Protein AF-A0A957CMH6-F1 (afdb_monomer)

pLDDT: mean 87.4, std 12.25, range [45.12, 97.19]

Radius of gyration: 14.93 Å; Cα contacts (8 Å, |Δi|>4): 158; chains: 1; bounding box: 42×30×41 Å

Nearest PDB structures (foldseek):
  4kri-assembly1_A  TM=3.572E-01  e=1.613E+00  Haemonchus contortus
  5wp4-assembly1_A  TM=3.762E-01  e=3.409E+00  Arabidopsis thaliana
  3uj7-assembly1_A  TM=4.332E-01  e=3.906E+00  Plasmodium falciparum
  5gm2-assembly3_O  TM=2.366E-01  e=1.507E+00  Streptomyces blastmyceticus
  2p8e-assembly1_A  TM=1.408E-01  e=8.743E-01  Homo sapiens

Foldseek 3Di:
DKDKFKKKWFAFPDPPDDIDIDGDQPLQPPVCVCVVQVVQWDQPPDPQKRKTKGKDFLVRVVVSLVVSLVVCVPPPCNPDPVSVVVSVVVNVSSVRGGMMMMMMIIHDPPDD

Solvent-accessible surface area (backbone atoms only — not comparable to full-atom values): 6311 Å² total; per-residue (Å²): 113,69,48,75,51,52,35,30,39,34,31,42,69,50,90,89,50,77,65,44,79,44,69,56,56,86,53,50,56,65,69,59,50,54,64,73,46,51,93,43,61,39,79,66,75,48,94,84,36,56,37,40,35,34,73,36,51,39,69,56,49,52,54,50,50,51,56,26,51,66,58,31,65,80,39,85,63,52,78,39,64,67,53,50,52,49,51,52,55,47,52,59,50,52,74,51,24,49,38,35,38,39,38,41,40,37,41,75,76,76,82,133

Sequence (112 aa):
MPARTERIYLFPSNTNEPARMMRFPIWWDRREFFNKFRNREIDTGNPIYVDYAYLLTLGEALVWDKTCRERFTDDSRSQKRDFTVEMQQFELALRKSRWVIVESSEWESGLD

Secondary structure (DSSP, 8-state):
--EEEEEEEEEESSTTSPPEEEEPPTTS-HHHHHHHTGGGEEE---SSSEEEEEEEEHHHHHHHHHHHHHHHTTSGGGGSHHHHHHHHHHHHHHHHEEEEEEEEEEE-----

Mean predicted aligned error: 5.73 Å

Structure (mmCIF, N/CA/C/O backbone):
data_AF-A0A957CMH6-F1
#
_entry.id   AF-A0A957CMH6-F1
#
loop_
_atom_site.group_PDB
_atom_site.id
_atom_site.type_symbol
_atom_site.label_atom_id
_atom_site.label_alt_id
_atom_site.label_comp_id
_atom_site.label_asym_id
_atom_site.label_entity_id
_atom_site.label_seq_id
_atom_site.pdbx_PDB_ins_code
_atom_site.Cartn_x
_atom_site.Cartn_y
_atom_site.Cartn_z
_atom_site.occupancy
_atom_site.B_iso_or_equiv
_atom_site.auth_seq_id
_atom_site.auth_comp_id
_atom_site.auth_asym_id
_atom_site.auth_atom_id
_atom_site.pdbx_PDB_model_num
ATOM 1 N N . MET A 1 1 ? 25.789 -0.478 -8.369 1.00 52.19 1 MET A N 1
ATOM 2 C CA . MET A 1 1 ? 24.536 -1.235 -8.121 1.00 52.19 1 MET A CA 1
ATOM 3 C C . MET A 1 1 ? 23.393 -0.264 -8.358 1.00 52.19 1 MET A C 1
ATOM 5 O O . MET A 1 1 ? 23.525 0.846 -7.860 1.00 52.19 1 MET A O 1
ATOM 9 N N . PRO A 1 2 ? 22.330 -0.611 -9.104 1.00 60.38 2 PRO A N 1
ATOM 10 C CA . PRO A 1 2 ? 21.235 0.326 -9.346 1.00 60.38 2 PRO A CA 1
ATOM 11 C C . PRO A 1 2 ? 20.587 0.726 -8.017 1.00 60.38 2 PRO A C 1
ATOM 13 O O . PRO A 1 2 ? 20.321 -0.129 -7.166 1.00 60.38 2 PRO A O 1
ATOM 16 N N . ALA A 1 3 ? 20.377 2.025 -7.825 1.00 73.00 3 ALA A N 1
ATOM 17 C CA . 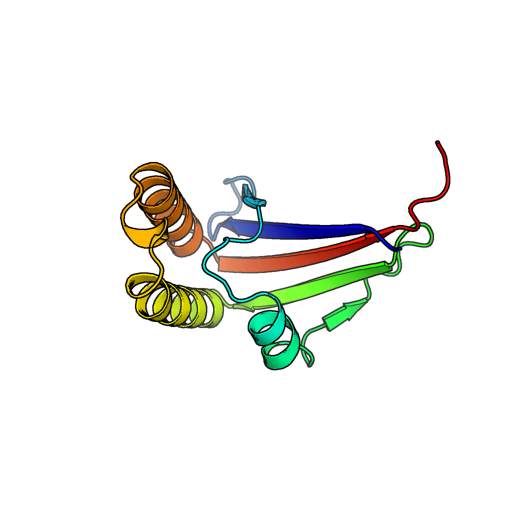ALA A 1 3 ? 19.649 2.535 -6.675 1.00 73.00 3 ALA A CA 1
ATOM 18 C C . ALA A 1 3 ? 18.150 2.492 -6.988 1.00 73.00 3 ALA A C 1
ATOM 20 O O . ALA A 1 3 ? 17.735 2.773 -8.113 1.00 73.00 3 ALA A O 1
ATOM 21 N N . ARG A 1 4 ? 17.349 2.101 -5.990 1.00 76.00 4 ARG A N 1
ATOM 22 C CA . ARG A 1 4 ? 15.895 1.974 -6.115 1.00 76.00 4 ARG A CA 1
ATOM 23 C C . ARG A 1 4 ? 15.190 2.895 -5.133 1.00 76.00 4 ARG A C 1
ATOM 25 O O . ARG A 1 4 ? 15.583 2.969 -3.967 1.00 76.00 4 ARG A O 1
ATOM 32 N N . THR A 1 5 ? 14.158 3.589 -5.593 1.00 87.44 5 THR A N 1
ATOM 33 C CA . THR A 1 5 ? 13.272 4.381 -4.736 1.00 87.44 5 THR A CA 1
ATOM 34 C C . THR A 1 5 ? 11.829 4.108 -5.090 1.00 87.44 5 THR A C 1
ATOM 36 O O . THR A 1 5 ? 11.459 4.096 -6.261 1.00 87.44 5 THR A O 1
ATOM 39 N N . GLU A 1 6 ? 11.012 3.950 -4.052 1.00 91.88 6 GLU A N 1
ATOM 40 C CA . GLU A 1 6 ? 9.589 3.700 -4.194 1.00 91.88 6 GLU A CA 1
ATOM 41 C C . GLU A 1 6 ? 8.768 4.817 -3.556 1.00 91.88 6 GLU A C 1
ATOM 43 O O . GLU A 1 6 ? 9.056 5.298 -2.449 1.00 91.88 6 GLU A O 1
ATOM 48 N N . ARG A 1 7 ? 7.710 5.215 -4.257 1.00 93.00 7 ARG A N 1
ATOM 49 C CA . ARG A 1 7 ? 6.779 6.261 -3.832 1.00 93.00 7 ARG A CA 1
ATOM 50 C C . ARG A 1 7 ? 5.352 5.776 -3.990 1.00 93.00 7 ARG A C 1
ATOM 52 O O . ARG A 1 7 ? 5.048 4.983 -4.875 1.00 93.00 7 ARG A O 1
ATOM 59 N N . ILE A 1 8 ? 4.474 6.277 -3.131 1.00 95.12 8 ILE A N 1
ATOM 60 C CA . ILE A 1 8 ? 3.036 6.045 -3.226 1.00 95.12 8 ILE A CA 1
ATOM 61 C C . ILE A 1 8 ? 2.344 7.363 -3.531 1.00 95.12 8 ILE A C 1
ATOM 63 O O . ILE A 1 8 ? 2.519 8.347 -2.811 1.00 95.12 8 ILE A O 1
ATOM 67 N N . TYR A 1 9 ? 1.521 7.355 -4.571 1.00 94.19 9 TYR A N 1
ATOM 68 C CA . TYR A 1 9 ? 0.614 8.433 -4.919 1.00 94.19 9 TYR A CA 1
ATOM 69 C C . TYR A 1 9 ? -0.814 8.035 -4.553 1.00 94.19 9 TYR A C 1
ATOM 71 O O . TYR A 1 9 ? -1.345 7.017 -5.000 1.00 94.19 9 TYR A O 1
ATOM 79 N N . LEU A 1 10 ? -1.429 8.864 -3.722 1.00 94.56 10 LEU A N 1
ATOM 80 C CA . LEU A 1 10 ? -2.766 8.706 -3.175 1.00 94.56 10 LEU A CA 1
ATOM 81 C C . LEU A 1 10 ? -3.680 9.732 -3.846 1.00 94.56 10 LEU A C 1
ATOM 83 O O . LEU A 1 10 ? -3.616 10.924 -3.536 1.00 94.56 10 LEU A O 1
ATOM 87 N N . PHE A 1 11 ? -4.491 9.281 -4.803 1.00 92.62 11 PHE A N 1
ATOM 88 C CA . PHE A 1 11 ? -5.385 10.152 -5.566 1.00 92.62 11 PHE A CA 1
ATOM 89 C C . PHE A 1 11 ? -6.748 10.221 -4.881 1.00 92.62 11 PHE A C 1
ATOM 91 O O . PHE A 1 11 ? -7.388 9.176 -4.743 1.00 92.62 11 PHE A O 1
ATOM 98 N N . PRO A 1 12 ? -7.217 11.405 -4.458 1.00 90.94 12 PRO A N 1
ATOM 99 C CA . PRO A 1 12 ? -8.472 11.543 -3.731 1.00 90.94 12 PRO A CA 1
ATOM 100 C C . PRO A 1 12 ? -9.690 11.223 -4.601 1.00 90.94 12 PRO A C 1
ATOM 102 O O . PRO A 1 12 ? -9.653 11.273 -5.829 1.00 90.94 12 PRO A O 1
ATOM 105 N N . SER A 1 13 ? -10.806 10.903 -3.944 1.00 83.88 13 SER A N 1
ATOM 106 C CA . SER A 1 13 ? -12.098 10.736 -4.631 1.00 83.88 13 SER A CA 1
ATOM 107 C C . SER A 1 13 ? -12.701 12.064 -5.102 1.00 83.88 13 SER A C 1
ATOM 109 O O . SER A 1 13 ? -13.496 12.075 -6.040 1.00 83.88 13 SER A O 1
ATOM 111 N N . ASN A 1 14 ? -12.335 13.166 -4.445 1.00 83.69 14 ASN A N 1
ATOM 112 C CA . ASN A 1 14 ? -12.767 14.518 -4.767 1.00 83.69 14 ASN A CA 1
ATOM 113 C C . ASN A 1 14 ? -11.774 15.162 -5.745 1.00 83.69 14 ASN A C 1
ATOM 115 O O . ASN A 1 14 ? -10.597 15.300 -5.424 1.00 83.69 14 ASN A O 1
ATOM 119 N N . THR A 1 15 ? -12.245 15.586 -6.919 1.00 75.69 15 THR A N 1
ATOM 120 C CA . THR A 1 15 ? -11.402 16.151 -7.990 1.00 75.69 15 THR A CA 1
ATOM 121 C C . THR A 1 15 ? -10.764 17.494 -7.638 1.00 75.69 15 THR A C 1
ATOM 123 O O . THR A 1 15 ? -9.839 17.917 -8.321 1.00 75.69 15 THR A O 1
ATOM 126 N N . ASN A 1 16 ? -11.244 18.163 -6.585 1.00 83.44 16 ASN A N 1
ATOM 127 C CA . ASN A 1 16 ? -10.696 19.438 -6.118 1.00 83.44 16 ASN A CA 1
ATOM 128 C C . ASN A 1 16 ? -9.593 19.271 -5.062 1.00 83.44 16 ASN A C 1
ATOM 130 O O . ASN A 1 16 ? -9.014 20.263 -4.621 1.00 83.44 16 ASN A O 1
ATOM 134 N N . GLU A 1 17 ? -9.309 18.039 -4.632 1.00 85.50 17 GLU A N 1
ATOM 135 C CA . GLU A 1 17 ? -8.217 17.750 -3.707 1.00 85.50 17 GLU A CA 1
ATOM 136 C C . GLU A 1 17 ? -6.969 17.305 -4.486 1.00 85.50 17 GLU A C 1
ATOM 138 O O . GLU A 1 17 ? -7.073 16.509 -5.424 1.00 85.50 17 GLU A O 1
ATOM 143 N N . PRO A 1 18 ? -5.771 17.797 -4.126 1.00 88.19 18 PRO A N 1
ATOM 144 C CA . PRO A 1 18 ? -4.544 17.357 -4.770 1.00 88.19 18 PRO A CA 1
ATOM 145 C C . PRO A 1 18 ? -4.221 15.905 -4.398 1.00 88.19 18 PRO A C 1
ATOM 147 O O . PRO A 1 18 ? -4.475 15.457 -3.277 1.00 88.19 18 PRO A O 1
ATOM 150 N N . ALA A 1 19 ? -3.591 15.183 -5.326 1.00 90.06 19 ALA A N 1
ATOM 151 C CA . ALA A 1 19 ? -2.979 13.897 -5.016 1.00 90.06 19 ALA A CA 1
ATOM 152 C C . ALA A 1 19 ? -1.868 14.076 -3.973 1.00 90.06 19 ALA A C 1
ATOM 154 O O . ALA A 1 19 ? -1.130 15.065 -3.985 1.00 90.06 19 ALA A O 1
ATOM 155 N N . ARG A 1 20 ? -1.731 13.102 -3.073 1.00 92.94 20 ARG A N 1
ATOM 156 C CA . ARG A 1 20 ? -0.692 13.114 -2.042 1.00 92.94 20 ARG A CA 1
ATOM 157 C C . ARG A 1 20 ? 0.407 12.126 -2.396 1.00 92.94 20 ARG A C 1
ATOM 159 O O . ARG A 1 20 ? 0.127 10.955 -2.621 1.00 92.94 20 ARG A O 1
ATOM 166 N N . MET A 1 21 ? 1.650 12.595 -2.394 1.00 93.38 21 MET A N 1
ATOM 167 C CA . MET A 1 21 ? 2.831 11.744 -2.514 1.00 93.38 21 MET A CA 1
ATOM 168 C C . MET A 1 21 ? 3.363 11.400 -1.120 1.00 93.38 21 MET A C 1
ATOM 170 O O . MET A 1 21 ? 3.473 12.267 -0.249 1.00 93.38 21 MET A O 1
ATOM 174 N N . MET A 1 22 ? 3.650 10.121 -0.901 1.00 94.56 22 MET A N 1
ATOM 175 C CA . MET A 1 22 ? 4.228 9.578 0.325 1.00 94.56 22 MET A CA 1
ATOM 176 C C . MET A 1 22 ? 5.355 8.605 -0.028 1.00 94.56 22 MET A C 1
ATOM 178 O O . MET A 1 22 ? 5.429 8.086 -1.143 1.00 94.56 22 MET A O 1
ATOM 182 N N . ARG A 1 23 ? 6.249 8.350 0.930 1.00 94.00 23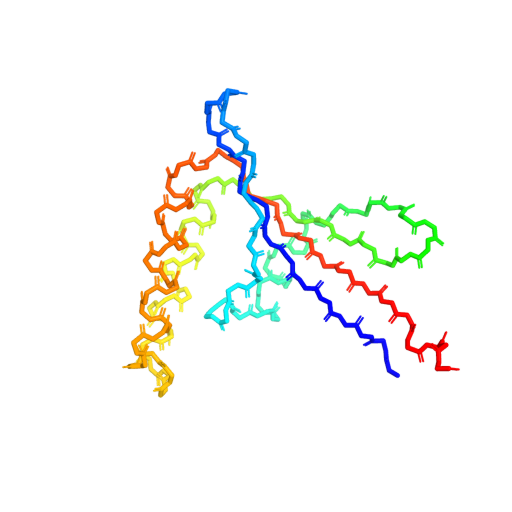 ARG A N 1
ATOM 183 C CA . ARG A 1 23 ? 7.247 7.282 0.792 1.00 94.00 23 ARG A CA 1
ATOM 184 C C . ARG A 1 23 ? 6.554 5.922 0.816 1.00 94.00 23 ARG A C 1
ATOM 186 O O . ARG A 1 23 ? 5.481 5.789 1.403 1.00 94.00 23 ARG A O 1
ATOM 193 N N . PHE A 1 24 ? 7.182 4.922 0.203 1.00 94.88 24 PHE A N 1
ATOM 194 C CA . PHE A 1 24 ? 6.734 3.544 0.356 1.00 94.88 24 PHE A CA 1
ATOM 195 C C . PHE A 1 24 ? 6.777 3.132 1.841 1.00 94.88 24 PHE A C 1
ATOM 197 O O . PHE A 1 24 ? 7.831 3.281 2.469 1.00 94.88 24 PHE A O 1
ATOM 204 N N . PRO A 1 25 ? 5.656 2.669 2.425 1.00 95.06 25 PRO A N 1
ATOM 205 C CA . PRO A 1 25 ? 5.580 2.378 3.844 1.00 95.06 25 PRO A CA 1
ATOM 206 C C . PRO A 1 25 ? 6.547 1.277 4.246 1.00 95.06 25 PRO A C 1
ATOM 208 O O . PRO A 1 25 ? 6.582 0.214 3.635 1.00 95.06 25 PRO A O 1
ATOM 211 N N . ILE A 1 26 ? 7.288 1.490 5.329 1.00 93.56 26 ILE A N 1
ATOM 212 C CA . ILE A 1 26 ? 8.283 0.512 5.786 1.00 93.56 26 ILE A CA 1
ATOM 213 C C . ILE A 1 26 ? 7.662 -0.814 6.251 1.00 93.56 26 ILE A C 1
ATOM 215 O O . ILE A 1 26 ? 8.341 -1.838 6.272 1.00 93.56 26 ILE A O 1
ATOM 219 N N . TRP A 1 27 ? 6.385 -0.794 6.646 1.00 95.25 27 TRP A N 1
ATOM 220 C CA . TRP A 1 27 ? 5.640 -1.994 7.030 1.00 95.25 27 TRP A CA 1
ATOM 221 C C . TRP A 1 27 ? 5.089 -2.759 5.827 1.00 95.25 27 TRP A C 1
ATOM 223 O O . TRP A 1 27 ? 4.660 -3.899 5.984 1.00 95.25 27 TRP A O 1
ATOM 233 N N . TRP A 1 28 ? 5.091 -2.165 4.630 1.00 96.25 28 TRP A N 1
ATOM 234 C CA . TRP A 1 28 ? 4.796 -2.902 3.410 1.00 96.25 28 TRP A CA 1
ATOM 235 C C . TRP A 1 28 ? 6.048 -3.682 3.024 1.00 96.25 28 TRP A C 1
ATOM 237 O O . TRP A 1 28 ? 7.083 -3.096 2.707 1.00 96.25 28 TRP A O 1
ATOM 247 N N . ASP A 1 29 ? 5.974 -5.014 3.050 1.00 92.94 29 ASP A N 1
ATOM 248 C CA . ASP A 1 29 ? 7.078 -5.826 2.548 1.00 92.94 29 ASP A CA 1
ATOM 249 C C . ASP A 1 29 ? 7.229 -5.567 1.048 1.00 92.94 29 ASP A C 1
ATOM 251 O O . ASP A 1 29 ? 6.360 -5.895 0.235 1.00 92.94 29 ASP A O 1
ATOM 255 N N . ARG A 1 30 ? 8.351 -4.945 0.692 1.00 92.12 30 ARG A N 1
ATOM 256 C CA . ARG A 1 30 ? 8.657 -4.533 -0.672 1.00 92.12 30 ARG A CA 1
ATOM 257 C C . ARG A 1 30 ? 8.639 -5.717 -1.641 1.00 92.12 30 ARG A C 1
ATOM 259 O O . ARG A 1 30 ? 8.069 -5.625 -2.726 1.00 92.12 30 ARG A O 1
ATOM 266 N N . ARG A 1 31 ? 9.289 -6.825 -1.276 1.00 91.56 31 ARG A N 1
ATOM 267 C CA . ARG A 1 31 ? 9.429 -7.992 -2.154 1.00 91.56 31 ARG A CA 1
ATOM 268 C C . ARG A 1 31 ? 8.076 -8.660 -2.355 1.00 91.56 31 ARG A C 1
ATOM 270 O O . ARG A 1 31 ? 7.736 -9.029 -3.478 1.00 91.56 31 ARG A O 1
ATOM 277 N N . GLU A 1 32 ? 7.317 -8.812 -1.280 1.00 95.50 32 GLU A N 1
ATOM 278 C CA . GLU A 1 32 ? 5.994 -9.417 -1.316 1.00 95.50 32 GLU A CA 1
ATOM 279 C C . GLU A 1 32 ? 5.008 -8.556 -2.110 1.00 95.50 32 GLU A C 1
ATOM 281 O O . GLU A 1 32 ? 4.267 -9.099 -2.927 1.00 95.50 32 GLU A O 1
ATOM 286 N N . PHE A 1 33 ? 5.049 -7.228 -1.942 1.00 95.75 33 PHE A N 1
ATOM 287 C CA . PHE A 1 33 ? 4.210 -6.289 -2.685 1.00 95.75 33 PHE A CA 1
ATOM 288 C C . PHE A 1 33 ? 4.406 -6.439 -4.196 1.00 95.75 33 PHE A C 1
ATOM 290 O O . PHE A 1 33 ? 3.455 -6.747 -4.919 1.00 95.75 33 PHE A O 1
ATOM 297 N N . PHE A 1 34 ? 5.644 -6.286 -4.675 1.00 92.75 34 PHE A N 1
ATOM 298 C CA . PHE A 1 34 ? 5.925 -6.341 -6.110 1.00 92.75 34 PHE A CA 1
ATOM 299 C C . PHE A 1 34 ? 5.692 -7.731 -6.696 1.00 92.75 34 PHE A C 1
ATOM 301 O O . PHE A 1 34 ? 5.246 -7.847 -7.832 1.00 92.75 34 PHE A O 1
ATOM 308 N N . ASN A 1 35 ? 5.905 -8.797 -5.922 1.00 94.50 35 ASN A N 1
ATOM 309 C CA . ASN A 1 35 ? 5.558 -10.141 -6.372 1.00 94.50 35 ASN A CA 1
ATOM 310 C C . ASN A 1 35 ? 4.036 -10.335 -6.485 1.00 94.50 35 ASN A C 1
ATOM 312 O O . ASN A 1 35 ? 3.559 -10.905 -7.465 1.00 94.50 35 ASN A O 1
ATOM 316 N N . LYS A 1 36 ? 3.263 -9.844 -5.508 1.00 95.50 36 LYS A N 1
ATOM 317 C CA . LYS A 1 36 ? 1.800 -9.976 -5.481 1.00 95.50 36 LYS A CA 1
ATOM 318 C C . LYS A 1 36 ? 1.117 -9.196 -6.602 1.00 95.50 36 LYS A C 1
ATOM 320 O O . LYS A 1 36 ? 0.160 -9.698 -7.184 1.00 95.50 36 LYS A O 1
ATOM 325 N N . PHE A 1 37 ? 1.591 -7.985 -6.889 1.00 94.38 37 PHE A N 1
ATOM 326 C CA . PHE A 1 37 ? 0.984 -7.085 -7.874 1.00 94.38 37 PHE A CA 1
ATOM 327 C C . PHE A 1 37 ? 1.718 -7.059 -9.219 1.00 94.38 37 PHE A C 1
ATOM 329 O O . PHE A 1 37 ? 1.407 -6.223 -10.062 1.00 94.38 37 PHE A O 1
ATOM 336 N N . ARG A 1 38 ? 2.647 -7.994 -9.459 1.00 91.62 38 ARG A N 1
ATOM 337 C CA . ARG A 1 38 ? 3.459 -8.067 -10.685 1.00 91.62 38 ARG A CA 1
ATOM 338 C C . ARG A 1 38 ? 2.644 -8.018 -11.977 1.00 91.62 38 ARG A C 1
ATOM 340 O O . ARG A 1 38 ? 3.064 -7.427 -12.958 1.00 91.62 38 ARG A O 1
ATOM 347 N N . ASN A 1 39 ? 1.460 -8.622 -11.986 1.00 91.69 39 ASN A N 1
ATOM 348 C CA . ASN A 1 39 ? 0.569 -8.635 -13.150 1.00 91.69 39 ASN A CA 1
ATOM 349 C C . ASN A 1 39 ? -0.130 -7.289 -13.431 1.00 91.69 39 ASN A C 1
ATOM 351 O O . ASN A 1 39 ? -0.930 -7.212 -14.359 1.00 91.69 39 ASN A O 1
ATOM 355 N N . ARG A 1 40 ? 0.126 -6.260 -12.619 1.00 87.88 40 ARG A N 1
ATOM 356 C CA . ARG A 1 40 ? -0.408 -4.893 -12.753 1.00 87.88 40 ARG A CA 1
ATOM 357 C C . ARG A 1 40 ? 0.673 -3.860 -13.016 1.00 87.88 40 ARG A C 1
ATOM 359 O O . ARG A 1 40 ? 0.419 -2.666 -12.878 1.00 87.88 40 ARG A O 1
ATOM 366 N N . GLU A 1 41 ? 1.869 -4.338 -13.310 1.00 90.44 41 GLU A N 1
ATOM 367 C CA . GLU A 1 41 ? 2.991 -3.511 -13.697 1.00 90.44 41 GLU A CA 1
ATOM 368 C C . GLU A 1 41 ? 2.659 -2.776 -14.996 1.00 90.44 41 GLU A C 1
ATOM 370 O O . GLU A 1 41 ? 2.244 -3.378 -15.989 1.00 90.44 41 GLU A O 1
ATOM 375 N N . ILE A 1 42 ? 2.810 -1.459 -14.956 1.00 88.25 42 ILE A N 1
ATOM 376 C CA . ILE A 1 42 ? 2.712 -0.566 -16.099 1.00 88.25 42 ILE A CA 1
ATOM 377 C C . ILE A 1 42 ? 4.110 0.001 -16.305 1.00 88.25 42 ILE A C 1
ATOM 379 O O . ILE A 1 42 ? 4.627 0.711 -15.440 1.00 88.25 42 ILE A O 1
ATOM 383 N N . ASP A 1 43 ? 4.709 -0.329 -17.443 1.00 84.88 43 ASP A N 1
ATOM 384 C CA . ASP A 1 43 ? 5.931 0.313 -17.913 1.00 84.88 43 ASP A CA 1
ATOM 385 C C . ASP A 1 43 ? 5.600 1.763 -18.286 1.00 84.88 43 ASP A C 1
ATOM 387 O O . ASP A 1 43 ? 4.750 2.014 -19.147 1.00 84.88 43 ASP A O 1
ATOM 391 N N . THR A 1 44 ? 6.213 2.724 -17.592 1.00 79.12 44 THR A N 1
ATOM 392 C CA . THR A 1 44 ? 5.985 4.149 -17.863 1.00 79.12 44 THR A CA 1
ATOM 393 C C . THR A 1 44 ? 6.933 4.700 -18.931 1.00 79.12 44 THR A C 1
ATOM 395 O O . THR A 1 44 ? 6.810 5.866 -19.309 1.00 79.12 44 THR A O 1
ATOM 398 N N . GLY A 1 45 ? 7.818 3.860 -19.485 1.00 65.38 45 GLY A N 1
ATOM 399 C CA . GLY A 1 45 ? 8.566 4.128 -20.710 1.00 65.38 45 GLY A CA 1
ATOM 400 C C . GLY A 1 45 ? 9.515 5.321 -20.628 1.00 65.38 45 GLY A C 1
ATOM 401 O O . GLY A 1 45 ? 9.816 5.925 -21.659 1.00 65.38 45 GLY A O 1
ATOM 402 N N . ASN A 1 46 ? 9.963 5.702 -19.428 1.00 63.34 46 ASN A N 1
ATOM 403 C CA . ASN A 1 46 ? 10.891 6.811 -19.266 1.00 63.34 46 ASN A CA 1
ATOM 404 C C . ASN A 1 46 ? 12.254 6.438 -19.887 1.00 63.34 46 ASN A C 1
ATOM 406 O O . ASN A 1 46 ? 12.902 5.501 -19.428 1.00 63.34 46 ASN A O 1
ATOM 410 N N . PRO A 1 47 ? 12.740 7.151 -20.920 1.00 57.62 47 PRO A N 1
ATOM 411 C CA . PRO A 1 47 ? 13.987 6.795 -21.600 1.00 57.62 47 PRO A CA 1
ATOM 412 C C . PRO A 1 47 ? 15.244 6.992 -20.735 1.00 57.62 47 PRO A C 1
ATOM 414 O O . PRO A 1 47 ? 16.335 6.633 -21.169 1.00 57.62 47 PRO A O 1
ATOM 417 N N . ILE A 1 48 ? 15.110 7.585 -19.544 1.00 56.03 48 ILE A N 1
ATOM 418 C CA . ILE A 1 48 ? 16.221 7.894 -18.636 1.00 56.03 48 ILE A CA 1
ATOM 419 C C . ILE A 1 48 ? 16.260 6.929 -17.434 1.00 56.03 48 ILE A C 1
ATOM 421 O O . ILE A 1 48 ? 17.336 6.686 -16.889 1.00 56.03 48 ILE A O 1
ATOM 425 N N . TYR A 1 49 ? 15.12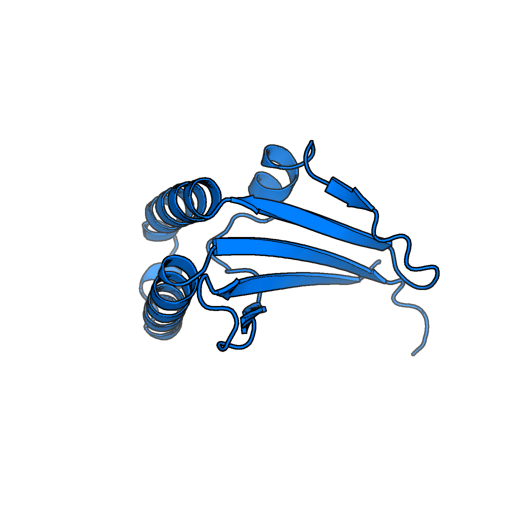4 6.343 -17.037 1.00 60.38 49 TYR A N 1
ATOM 426 C CA . TYR A 1 49 ? 14.999 5.517 -15.830 1.00 60.38 49 TYR A CA 1
ATOM 427 C C . TYR A 1 49 ? 14.064 4.335 -16.063 1.00 60.38 49 TYR A C 1
ATOM 429 O O . TYR A 1 49 ? 13.069 4.453 -16.773 1.00 60.38 49 TYR A O 1
ATOM 437 N N . VAL A 1 50 ? 14.353 3.197 -15.430 1.00 60.88 50 VAL A N 1
ATOM 438 C CA . VAL A 1 50 ? 13.387 2.097 -15.396 1.00 60.88 50 VAL A CA 1
ATOM 439 C C . VAL A 1 50 ? 12.346 2.447 -14.337 1.00 60.88 50 VAL A C 1
ATOM 441 O O . VAL A 1 50 ? 12.586 2.295 -13.140 1.00 60.88 50 VAL A O 1
ATOM 444 N N . ASP A 1 51 ? 11.215 2.968 -14.800 1.00 74.69 51 ASP A N 1
ATOM 445 C CA . ASP A 1 51 ? 10.102 3.410 -13.970 1.00 74.69 51 ASP A CA 1
ATOM 446 C C . ASP A 1 51 ? 8.907 2.467 -14.183 1.00 74.69 51 ASP A C 1
ATOM 448 O O . ASP A 1 51 ? 8.277 2.441 -15.242 1.00 74.69 51 ASP A O 1
ATOM 452 N N . TYR A 1 52 ? 8.572 1.689 -13.154 1.00 86.38 52 TYR A N 1
ATOM 453 C CA . TYR A 1 52 ? 7.358 0.873 -13.139 1.00 86.38 52 TYR A CA 1
ATOM 454 C C . TYR A 1 52 ? 6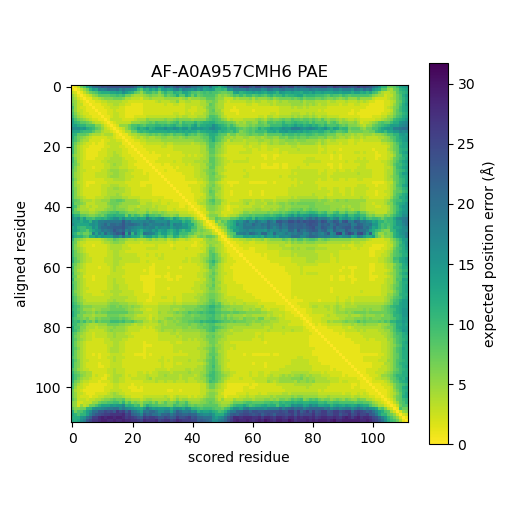.315 1.497 -12.223 1.00 86.38 52 TYR A C 1
ATOM 456 O O . TYR A 1 52 ? 6.620 1.907 -11.100 1.00 86.38 52 TYR A O 1
ATOM 464 N N . ALA A 1 53 ? 5.063 1.504 -12.672 1.00 90.06 53 ALA A N 1
ATOM 465 C CA . ALA A 1 53 ? 3.920 1.886 -11.859 1.00 90.06 53 ALA A CA 1
ATOM 466 C C . ALA A 1 53 ? 2.998 0.688 -11.612 1.00 90.06 53 ALA A C 1
ATOM 468 O O . ALA A 1 53 ? 2.715 -0.100 -12.509 1.00 90.06 53 ALA A O 1
ATOM 469 N N . TYR A 1 54 ? 2.481 0.580 -10.393 1.00 93.81 54 TYR A N 1
ATOM 470 C CA . TYR A 1 54 ? 1.515 -0.436 -9.990 1.00 93.81 54 TYR A CA 1
ATOM 471 C C . TYR A 1 54 ? 0.230 0.255 -9.558 1.00 93.81 54 TYR A C 1
ATOM 473 O O . TYR A 1 54 ? 0.229 1.041 -8.606 1.00 93.81 54 TYR A O 1
ATOM 481 N N . LEU A 1 55 ? -0.869 -0.045 -10.249 1.00 92.81 55 LEU A N 1
ATOM 482 C CA . LEU A 1 55 ? -2.181 0.515 -9.941 1.00 92.81 55 LEU A CA 1
ATOM 483 C C . LEU A 1 55 ? -2.969 -0.413 -9.012 1.00 92.81 55 LEU A C 1
ATOM 485 O O . LEU A 1 55 ? -3.281 -1.561 -9.347 1.00 92.81 55 LEU A O 1
ATOM 489 N N . LEU A 1 56 ? -3.335 0.116 -7.849 1.00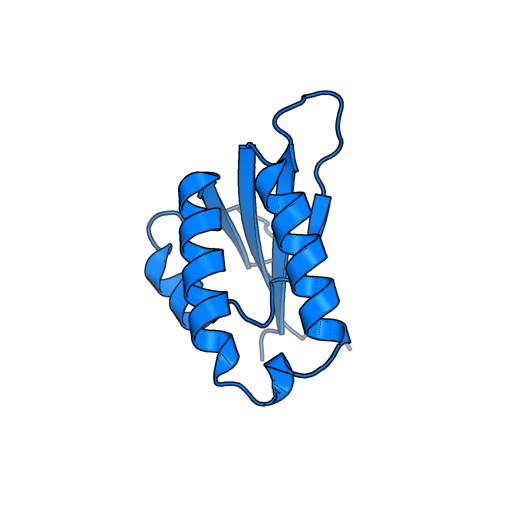 94.25 56 LEU A N 1
ATOM 490 C CA . LEU A 1 56 ? -4.192 -0.541 -6.875 1.00 94.25 56 LEU A CA 1
ATOM 491 C C . LEU A 1 56 ? -5.521 0.207 -6.768 1.00 94.25 56 LEU A C 1
ATOM 493 O O . LEU A 1 56 ? -5.582 1.442 -6.727 1.00 94.25 56 LEU A O 1
ATOM 497 N N . THR A 1 57 ? -6.604 -0.559 -6.662 1.00 92.06 57 THR A N 1
ATOM 498 C CA . THR A 1 57 ? -7.873 -0.017 -6.174 1.00 92.06 57 THR A CA 1
ATOM 499 C C . THR A 1 57 ? -7.746 0.332 -4.690 1.00 92.06 57 THR A C 1
ATOM 501 O O . THR A 1 57 ? -6.930 -0.249 -3.968 1.00 92.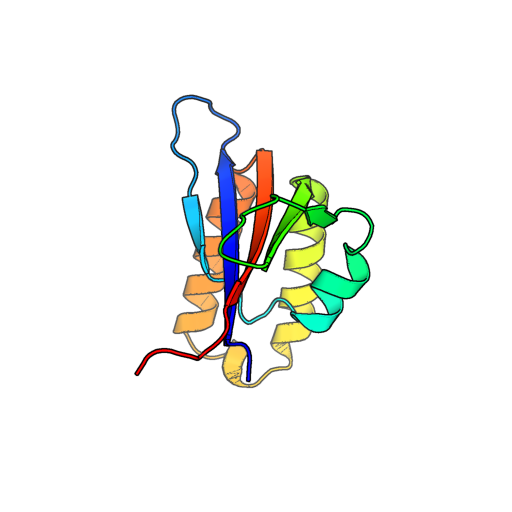06 57 THR A O 1
ATOM 504 N N . LEU A 1 58 ? -8.601 1.235 -4.199 1.00 92.19 58 LEU A N 1
ATOM 505 C CA . LEU A 1 58 ? -8.677 1.535 -2.766 1.00 92.19 58 LEU A CA 1
ATOM 506 C C . LEU A 1 58 ? -8.841 0.265 -1.912 1.00 92.19 58 LEU A C 1
ATOM 508 O O . LEU A 1 58 ? -8.151 0.105 -0.909 1.00 92.19 58 LEU A O 1
ATOM 512 N N . GLY A 1 59 ? -9.741 -0.642 -2.306 1.00 94.00 59 GLY A N 1
ATOM 513 C CA . GLY A 1 59 ? -10.016 -1.861 -1.542 1.00 94.00 59 GLY A CA 1
ATOM 514 C C . GLY A 1 59 ? -8.785 -2.754 -1.403 1.00 94.00 59 GLY A C 1
ATOM 515 O O . GLY A 1 59 ? -8.499 -3.254 -0.318 1.00 94.00 59 GLY A O 1
ATOM 516 N N . GLU A 1 60 ? -8.010 -2.900 -2.474 1.00 95.19 60 GLU A N 1
ATOM 517 C CA . GLU A 1 60 ? -6.781 -3.697 -2.456 1.00 95.19 60 GLU A CA 1
ATOM 518 C C . GLU A 1 60 ? -5.705 -3.071 -1.588 1.00 95.19 60 GLU A C 1
ATOM 520 O O . GLU A 1 60 ? -5.082 -3.775 -0.796 1.00 95.19 60 GLU A O 1
ATOM 525 N N . ALA A 1 61 ? -5.514 -1.757 -1.704 1.00 96.00 61 ALA A N 1
ATOM 526 C CA . ALA A 1 61 ? -4.543 -1.043 -0.896 1.00 96.00 61 ALA A CA 1
ATOM 527 C C . ALA A 1 61 ? -4.912 -1.079 0.598 1.00 96.00 61 ALA A C 1
ATOM 529 O O . ALA A 1 61 ? -4.028 -1.267 1.426 1.00 96.00 61 ALA A O 1
ATOM 530 N N . LEU A 1 62 ? -6.201 -0.985 0.954 1.00 96.25 62 LEU A N 1
ATOM 531 C CA . LEU A 1 62 ? -6.670 -1.116 2.341 1.00 96.25 62 LEU A CA 1
ATOM 532 C C . LEU A 1 62 ? -6.452 -2.524 2.904 1.00 96.25 62 LEU A C 1
ATOM 534 O O . LEU A 1 62 ? -5.986 -2.669 4.033 1.00 96.25 62 LEU A O 1
ATOM 538 N N . VAL A 1 63 ? -6.792 -3.565 2.136 1.00 96.62 63 VAL A N 1
ATOM 539 C CA . VAL A 1 63 ? -6.578 -4.958 2.561 1.00 96.62 63 VAL A CA 1
ATOM 540 C C . VAL A 1 63 ? -5.087 -5.241 2.715 1.00 96.62 63 VAL A C 1
ATOM 542 O O . VAL A 1 63 ? -4.679 -5.831 3.713 1.00 96.62 63 VAL A O 1
ATOM 545 N N . TRP A 1 64 ? -4.276 -4.791 1.755 1.00 97.19 64 TRP A N 1
ATOM 546 C CA . TRP A 1 64 ? -2.826 -4.931 1.807 1.00 97.19 64 TRP A CA 1
ATOM 547 C C . TRP A 1 64 ? -2.228 -4.213 3.019 1.00 97.19 64 TRP A C 1
ATOM 549 O O . TRP A 1 64 ? -1.514 -4.841 3.797 1.00 97.19 64 TRP A O 1
ATOM 559 N N . ASP A 1 65 ? -2.588 -2.943 3.233 1.00 97.19 65 ASP A N 1
ATOM 560 C CA . ASP A 1 65 ? -2.115 -2.159 4.374 1.00 97.19 65 ASP A CA 1
ATOM 561 C C . ASP A 1 65 ? -2.455 -2.829 5.705 1.00 97.19 65 ASP A C 1
ATOM 563 O O . ASP A 1 65 ? -1.580 -2.995 6.554 1.00 97.19 65 ASP A O 1
ATOM 567 N N . LYS A 1 66 ? -3.700 -3.293 5.862 1.00 96.44 66 LYS A N 1
ATOM 568 C CA . LYS A 1 66 ? -4.138 -4.001 7.066 1.00 96.44 66 LYS A CA 1
ATOM 569 C C . LYS A 1 66 ? -3.281 -5.241 7.335 1.00 96.44 66 LYS A C 1
ATOM 571 O O . LYS A 1 66 ? -2.746 -5.372 8.432 1.00 96.44 66 LYS A O 1
ATOM 576 N N . THR A 1 67 ? -3.111 -6.117 6.341 1.00 96.31 67 THR A N 1
ATOM 577 C CA . THR A 1 67 ? -2.297 -7.337 6.486 1.00 96.31 67 THR A CA 1
ATOM 578 C C . THR A 1 67 ? -0.842 -7.013 6.823 1.00 96.31 67 THR A C 1
ATOM 580 O O . THR A 1 67 ? -0.242 -7.661 7.679 1.00 96.31 67 THR A O 1
ATOM 583 N N . CYS A 1 68 ? -0.267 -5.998 6.180 1.00 96.31 68 CYS A N 1
ATOM 584 C CA . CYS A 1 68 ? 1.097 -5.559 6.450 1.00 96.31 68 CYS A CA 1
ATOM 585 C C . CYS A 1 68 ? 1.259 -5.010 7.872 1.00 96.31 68 CYS A C 1
ATOM 587 O O . CYS A 1 68 ? 2.227 -5.347 8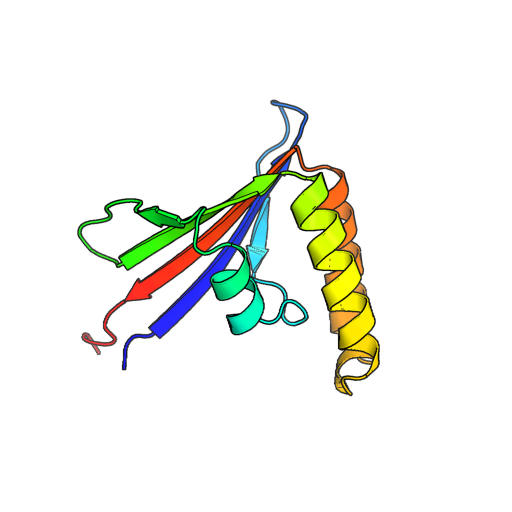.548 1.00 96.31 68 CYS A O 1
ATOM 589 N N . ARG A 1 69 ? 0.300 -4.217 8.365 1.00 94.56 69 ARG A N 1
ATOM 590 C CA . ARG A 1 69 ? 0.331 -3.680 9.734 1.00 94.56 69 ARG A CA 1
ATOM 591 C C . ARG A 1 69 ? 0.178 -4.768 10.789 1.00 94.56 69 ARG A C 1
ATOM 593 O O . ARG A 1 69 ? 0.904 -4.728 11.775 1.00 94.56 69 ARG A O 1
ATOM 600 N N . GLU A 1 70 ? -0.709 -5.737 10.565 1.00 95.00 70 GLU A N 1
ATOM 601 C CA . GLU A 1 70 ? -0.872 -6.906 11.442 1.00 95.00 70 GLU A CA 1
ATOM 602 C C . GLU A 1 70 ? 0.422 -7.719 11.547 1.00 95.00 70 GLU A C 1
ATOM 604 O O . GLU A 1 70 ? 0.779 -8.145 12.632 1.00 95.00 70 GLU A O 1
ATOM 609 N N . ARG A 1 71 ? 1.173 -7.888 10.454 1.00 94.62 71 ARG A N 1
ATOM 610 C CA . ARG A 1 71 ? 2.488 -8.554 10.506 1.00 94.62 71 ARG A CA 1
ATOM 611 C C . ARG A 1 71 ? 3.564 -7.684 11.142 1.00 94.62 71 ARG A C 1
ATOM 613 O O . ARG A 1 71 ? 4.465 -8.188 11.803 1.00 94.62 71 ARG A O 1
ATOM 620 N N . PHE A 1 72 ? 3.485 -6.372 10.941 1.00 94.81 72 PHE A N 1
ATOM 621 C CA . PHE A 1 72 ? 4.469 -5.450 11.487 1.00 94.81 72 PHE A CA 1
ATOM 622 C C . PHE A 1 72 ? 4.412 -5.368 13.012 1.00 94.81 72 PHE A C 1
ATOM 624 O O . PHE A 1 72 ? 5.412 -4.976 13.596 1.00 94.81 72 PHE A O 1
ATOM 631 N N . THR A 1 73 ? 3.317 -5.761 13.679 1.00 93.12 73 THR A N 1
ATOM 632 C CA . THR A 1 73 ? 3.255 -5.755 15.155 1.00 93.12 73 THR A CA 1
ATOM 633 C C . THR A 1 73 ? 4.327 -6.622 15.809 1.00 93.12 73 THR A C 1
ATOM 635 O O . THR A 1 73 ? 4.740 -6.319 16.926 1.00 93.12 73 THR A O 1
ATOM 638 N N . ASP A 1 74 ? 4.814 -7.647 15.105 1.00 92.12 74 ASP A N 1
ATOM 639 C CA . ASP A 1 74 ? 5.887 -8.525 15.580 1.00 92.12 74 ASP A CA 1
ATOM 640 C C . ASP A 1 74 ? 7.290 -7.913 15.381 1.00 92.12 74 ASP A C 1
ATOM 642 O O . ASP A 1 74 ? 8.279 -8.391 15.941 1.00 92.12 74 ASP A O 1
ATOM 646 N N . ASP A 1 75 ? 7.407 -6.828 14.608 1.00 92.44 75 ASP A N 1
ATOM 647 C CA . ASP A 1 75 ? 8.657 -6.098 14.411 1.00 92.44 75 ASP A CA 1
ATOM 648 C C . ASP A 1 75 ? 8.930 -5.167 15.601 1.00 92.44 75 ASP A C 1
ATOM 650 O O . ASP A 1 75 ? 8.082 -4.367 15.999 1.00 92.44 75 ASP A O 1
ATOM 654 N N . SER A 1 76 ? 10.156 -5.192 16.131 1.00 89.75 76 SER A N 1
ATOM 655 C CA . SER A 1 76 ? 10.618 -4.289 17.201 1.00 89.75 76 SER A CA 1
ATOM 656 C C . SER A 1 76 ? 10.382 -2.794 16.916 1.00 89.75 76 SER A C 1
ATOM 658 O O . SER A 1 76 ? 10.234 -1.985 17.835 1.00 89.75 76 SER A O 1
ATOM 660 N N . ARG A 1 77 ? 10.341 -2.406 15.636 1.00 90.25 77 ARG A N 1
ATOM 661 C CA . ARG A 1 77 ? 10.084 -1.039 15.181 1.00 90.25 77 ARG A CA 1
ATOM 662 C C . ARG A 1 77 ? 8.630 -0.625 15.392 1.00 90.25 77 ARG A C 1
ATOM 664 O O . ARG A 1 77 ? 8.397 0.562 15.577 1.00 90.25 77 ARG A O 1
ATOM 671 N N . SER A 1 78 ? 7.676 -1.553 15.446 1.00 88.25 78 SER A N 1
ATOM 672 C CA . SER A 1 78 ? 6.244 -1.251 15.622 1.00 88.25 78 SER A CA 1
ATOM 673 C C . SER A 1 78 ? 5.907 -0.451 16.873 1.00 88.25 78 SER A C 1
ATOM 675 O O . SER A 1 78 ? 4.928 0.288 16.883 1.00 88.25 78 SER A O 1
ATOM 677 N N . GLN A 1 79 ? 6.739 -0.557 17.908 1.00 88.25 79 GLN A N 1
ATOM 678 C CA . GLN A 1 79 ? 6.545 0.144 19.175 1.00 88.25 79 GLN A CA 1
ATOM 679 C C . GLN A 1 79 ? 7.119 1.567 19.167 1.00 88.25 79 GLN A C 1
ATOM 681 O O . GLN A 1 79 ? 6.903 2.332 20.108 1.00 88.25 79 GLN A O 1
ATOM 686 N N . LYS A 1 80 ? 7.867 1.957 18.124 1.00 93.00 80 LYS A N 1
ATOM 687 C CA . LYS A 1 80 ? 8.401 3.318 18.029 1.00 93.00 80 LYS A CA 1
ATOM 688 C C . LYS A 1 80 ? 7.290 4.273 17.611 1.00 93.00 80 LYS A C 1
ATOM 690 O O . LYS A 1 80 ? 6.653 4.093 16.575 1.00 93.00 80 LYS A O 1
ATOM 695 N N . ARG A 1 81 ? 7.130 5.342 18.394 1.00 92.00 81 ARG A N 1
ATOM 696 C CA . ARG A 1 81 ? 6.103 6.375 18.200 1.00 92.00 81 ARG A CA 1
ATOM 697 C C . ARG A 1 81 ? 6.056 6.919 16.771 1.00 92.00 81 ARG A C 1
ATOM 699 O O . ARG A 1 81 ? 4.963 7.129 16.255 1.00 92.00 81 ARG A O 1
ATOM 706 N N . ASP A 1 82 ? 7.213 7.117 16.146 1.00 92.38 82 ASP A N 1
ATOM 707 C CA . ASP A 1 82 ? 7.304 7.670 14.791 1.00 92.38 82 ASP A CA 1
ATOM 708 C C . ASP A 1 82 ? 6.574 6.791 13.769 1.00 92.38 82 ASP A C 1
ATOM 710 O O . ASP A 1 82 ? 5.789 7.305 12.974 1.00 92.38 82 ASP A O 1
ATOM 714 N N . PHE A 1 83 ? 6.733 5.466 13.854 1.00 92.38 83 PHE A N 1
ATOM 715 C CA . PHE A 1 83 ? 6.050 4.534 12.954 1.00 92.38 83 PHE A CA 1
ATOM 716 C C . PHE A 1 83 ? 4.554 4.443 13.250 1.00 92.38 83 PHE A C 1
ATOM 718 O O . PHE A 1 83 ? 3.754 4.382 12.321 1.00 92.38 83 PHE A O 1
ATOM 725 N N . THR A 1 84 ? 4.144 4.515 14.519 1.00 91.94 84 THR A N 1
ATOM 726 C CA . THR A 1 84 ? 2.718 4.575 14.873 1.00 91.94 84 THR A CA 1
ATOM 727 C C . THR A 1 84 ? 2.041 5.810 14.277 1.00 91.94 84 THR A C 1
ATOM 729 O O . THR A 1 84 ? 0.942 5.710 13.729 1.00 91.94 84 THR A O 1
ATOM 732 N N . VAL A 1 85 ? 2.695 6.974 14.356 1.00 94.50 85 VAL A N 1
ATOM 733 C CA . VAL A 1 85 ? 2.186 8.226 13.776 1.00 94.50 85 VAL A CA 1
ATOM 734 C C . VAL A 1 85 ? 2.155 8.140 12.251 1.00 94.50 85 VAL A C 1
ATOM 736 O O . VAL A 1 85 ? 1.142 8.494 11.646 1.00 94.50 85 VAL A O 1
ATOM 739 N N . GLU A 1 86 ? 3.222 7.641 11.628 1.00 94.69 86 GLU A N 1
ATOM 740 C CA . GLU A 1 86 ? 3.297 7.472 10.174 1.00 94.69 86 GLU A CA 1
ATOM 741 C C . GLU A 1 86 ? 2.190 6.541 9.656 1.00 94.69 86 GLU A C 1
ATOM 743 O O . GLU A 1 86 ? 1.480 6.892 8.714 1.00 94.69 86 GLU A O 1
ATOM 748 N N . MET A 1 87 ? 1.961 5.408 10.326 1.00 94.94 87 MET A N 1
ATOM 749 C CA . MET A 1 87 ? 0.879 4.475 10.005 1.00 94.94 87 MET A CA 1
ATOM 750 C C . MET A 1 87 ? -0.505 5.117 10.084 1.00 94.94 87 MET A C 1
ATOM 752 O O . MET A 1 87 ? -1.331 4.912 9.197 1.00 94.94 87 MET A O 1
ATOM 756 N N . GLN A 1 88 ? -0.774 5.903 11.129 1.00 94.50 88 GLN A N 1
ATOM 757 C CA . GLN A 1 88 ? -2.052 6.607 11.268 1.00 94.50 88 GLN A CA 1
ATOM 758 C C . GLN A 1 88 ? -2.243 7.646 10.158 1.00 94.50 88 GLN A C 1
ATOM 760 O O . GLN A 1 88 ? -3.323 7.746 9.576 1.00 94.50 88 GLN A O 1
ATOM 765 N N . GLN A 1 89 ? -1.198 8.412 9.836 1.00 94.94 89 GLN A N 1
ATOM 766 C CA . GLN A 1 89 ? -1.251 9.401 8.760 1.00 94.94 89 GLN A CA 1
ATOM 767 C C . GLN A 1 89 ? -1.466 8.749 7.392 1.00 94.94 89 GLN A C 1
ATOM 769 O O . GLN A 1 89 ? -2.247 9.269 6.590 1.00 94.94 89 GLN A O 1
ATOM 774 N N . PHE A 1 90 ? -0.798 7.622 7.141 1.00 95.44 90 PHE A N 1
ATOM 775 C CA . PHE A 1 90 ? -0.953 6.849 5.917 1.00 95.44 90 PHE A CA 1
ATOM 776 C C . PHE A 1 90 ? -2.365 6.274 5.799 1.00 95.44 90 PHE A C 1
ATOM 778 O O . PHE A 1 90 ? -3.021 6.494 4.786 1.00 95.44 90 PHE A O 1
ATOM 785 N N . GLU A 1 91 ? -2.890 5.642 6.851 1.00 95.06 91 GLU A N 1
ATOM 786 C CA . GLU A 1 91 ? -4.252 5.099 6.870 1.00 95.06 91 GLU A CA 1
ATOM 787 C C . GLU A 1 91 ? -5.310 6.184 6.606 1.00 95.06 91 GLU A C 1
ATOM 789 O O . GLU A 1 91 ? -6.235 5.985 5.815 1.00 95.06 91 GLU A O 1
ATOM 794 N N . LEU A 1 92 ? -5.165 7.358 7.230 1.00 93.56 92 LEU A N 1
ATOM 795 C CA . LEU A 1 92 ? -6.067 8.491 7.013 1.00 93.56 92 LEU A CA 1
ATOM 796 C C . LEU A 1 92 ? -6.032 8.995 5.566 1.00 93.56 92 LEU A C 1
ATOM 798 O O . LEU A 1 92 ? -7.078 9.337 5.014 1.00 93.56 92 LEU A O 1
ATOM 802 N N . ALA A 1 93 ? -4.848 9.060 4.956 1.00 93.31 93 ALA A N 1
ATOM 803 C CA . ALA A 1 93 ? -4.701 9.466 3.563 1.00 93.31 93 ALA A CA 1
ATOM 804 C C . ALA A 1 93 ? -5.270 8.402 2.611 1.00 93.31 93 ALA A C 1
ATOM 806 O O . ALA A 1 93 ? -6.008 8.722 1.676 1.00 93.31 93 ALA A O 1
ATOM 807 N N . LEU A 1 94 ? -5.001 7.130 2.898 1.00 94.38 94 LEU A N 1
ATOM 808 C CA . LEU A 1 94 ? -5.464 5.997 2.115 1.00 94.38 94 LEU A CA 1
ATOM 809 C C . LEU A 1 94 ? -6.994 5.930 2.081 1.00 94.38 94 LEU A C 1
ATOM 811 O O . LEU A 1 94 ? -7.573 5.854 1.005 1.00 94.38 94 LEU A O 1
ATOM 815 N N . ARG A 1 95 ? -7.669 6.081 3.227 1.00 93.12 95 ARG A N 1
ATOM 816 C CA . ARG A 1 95 ? -9.144 6.079 3.317 1.00 93.12 95 ARG A CA 1
ATOM 817 C C . ARG A 1 95 ? -9.830 7.196 2.519 1.00 93.12 95 ARG A C 1
ATOM 819 O O . ARG A 1 95 ? -11.007 7.066 2.200 1.00 93.12 95 ARG A O 1
ATOM 826 N N . LYS A 1 96 ? -9.125 8.290 2.215 1.00 91.44 96 LYS A N 1
ATOM 827 C CA . LYS A 1 96 ? -9.634 9.399 1.384 1.00 91.44 96 LYS A CA 1
ATOM 828 C C . LYS A 1 96 ? -9.345 9.213 -0.109 1.00 91.44 96 LYS A C 1
ATOM 830 O O . LYS A 1 96 ? -9.850 9.969 -0.943 1.00 91.44 96 LYS A O 1
ATOM 835 N N . SER A 1 97 ? -8.538 8.215 -0.449 1.00 92.06 97 SER A N 1
ATOM 836 C CA . SER A 1 97 ? -8.096 7.951 -1.813 1.00 92.06 97 SER A CA 1
ATOM 837 C C . SER A 1 97 ? -9.123 7.128 -2.581 1.00 92.06 97 SER A C 1
ATOM 839 O O . SER A 1 97 ? -9.831 6.309 -2.012 1.00 92.06 97 SER A O 1
ATOM 841 N N . ARG A 1 98 ? -9.193 7.324 -3.893 1.00 90.94 98 ARG A N 1
ATOM 842 C CA . ARG A 1 98 ? -9.908 6.462 -4.838 1.00 90.94 98 ARG A CA 1
ATOM 843 C C . ARG A 1 98 ? -8.964 5.481 -5.522 1.00 90.94 98 ARG A C 1
ATOM 845 O O . ARG A 1 98 ? -9.319 4.322 -5.724 1.00 90.94 98 ARG A O 1
ATOM 852 N N . TRP A 1 99 ? -7.774 5.967 -5.859 1.00 90.69 99 TRP A N 1
ATOM 853 C CA . TRP A 1 99 ? -6.735 5.217 -6.549 1.00 90.69 99 TRP A CA 1
ATOM 854 C C . TRP A 1 99 ? -5.417 5.348 -5.806 1.00 90.69 99 TRP A C 1
ATOM 856 O O . TRP A 1 99 ? -5.110 6.404 -5.245 1.00 90.69 99 TRP A O 1
ATOM 866 N N . VAL A 1 100 ? -4.647 4.266 -5.826 1.00 94.62 100 VAL A N 1
ATOM 867 C CA . VAL A 1 100 ? -3.315 4.202 -5.236 1.00 94.62 100 VAL A CA 1
ATOM 868 C C . VAL A 1 100 ? -2.353 3.752 -6.319 1.00 94.62 100 VAL A C 1
ATOM 870 O O . VAL A 1 100 ? -2.548 2.697 -6.920 1.00 94.62 100 VAL A O 1
ATOM 873 N N . ILE A 1 101 ? -1.331 4.561 -6.575 1.00 94.19 101 ILE A N 1
ATOM 874 C CA . ILE A 1 101 ? -0.265 4.232 -7.520 1.00 94.19 101 ILE A CA 1
ATOM 875 C C . ILE A 1 101 ? 1.014 4.050 -6.723 1.00 94.19 101 ILE A C 1
ATOM 877 O O . ILE A 1 101 ? 1.389 4.934 -5.956 1.00 94.19 101 ILE A O 1
ATOM 881 N N . VAL A 1 102 ? 1.681 2.917 -6.906 1.00 94.62 102 VAL A N 1
ATOM 882 C CA . VAL A 1 102 ? 3.032 2.705 -6.388 1.00 94.62 102 VAL A CA 1
ATOM 883 C C . VAL A 1 102 ? 4.007 2.794 -7.544 1.00 94.62 102 VAL A C 1
ATOM 885 O O . VAL A 1 102 ? 3.904 2.027 -8.492 1.00 94.62 102 VAL A O 1
ATOM 888 N N . GLU A 1 103 ? 4.938 3.729 -7.459 1.00 91.75 103 GLU A N 1
ATOM 889 C CA . GLU A 1 103 ? 6.018 3.910 -8.423 1.00 91.75 103 GLU A CA 1
ATOM 890 C C . GLU A 1 103 ? 7.297 3.300 -7.857 1.00 91.75 103 GLU A C 1
ATOM 892 O O . GLU A 1 103 ? 7.601 3.489 -6.676 1.00 91.75 103 GLU A O 1
ATOM 897 N N . SER A 1 104 ? 8.030 2.571 -8.694 1.00 89.69 104 SER A N 1
ATOM 898 C CA . SER A 1 104 ? 9.373 2.067 -8.418 1.00 89.69 104 SER A CA 1
ATOM 899 C C . SER A 1 104 ? 10.310 2.580 -9.501 1.00 89.69 104 SER A C 1
ATOM 901 O O . SER A 1 104 ? 10.204 2.147 -10.647 1.00 89.69 104 SER A O 1
ATOM 903 N N . SER A 1 105 ? 11.231 3.459 -9.111 1.00 85.12 105 SER A N 1
ATOM 904 C CA . SER A 1 105 ? 12.250 4.025 -9.993 1.00 85.12 105 SER A CA 1
ATOM 905 C C . SER A 1 105 ? 13.596 3.354 -9.765 1.00 85.12 105 SER A C 1
ATOM 907 O O . SER A 1 105 ? 14.057 3.226 -8.625 1.00 85.12 105 SER A O 1
ATOM 909 N N . GLU A 1 106 ? 14.232 2.963 -10.862 1.00 80.19 106 GLU A N 1
ATOM 910 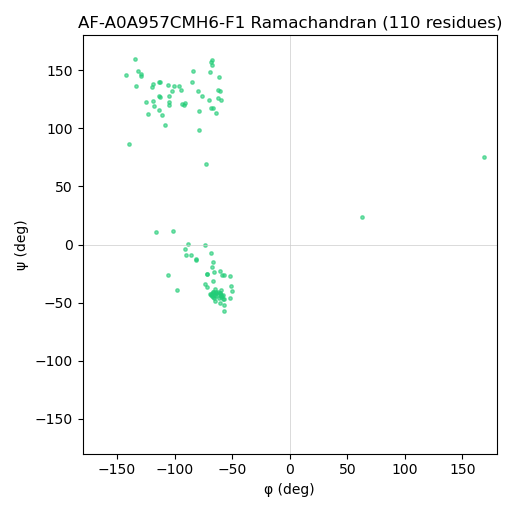C CA . GLU A 1 106 ? 15.565 2.377 -10.932 1.00 80.19 106 GLU A CA 1
ATOM 911 C C . GLU A 1 106 ? 16.490 3.273 -11.758 1.00 80.19 106 GLU A C 1
ATOM 913 O O . GLU A 1 106 ? 16.221 3.550 -12.928 1.00 80.19 106 GLU A O 1
ATOM 918 N N . TRP A 1 107 ? 17.606 3.699 -11.161 1.00 74.19 107 TRP A N 1
ATOM 919 C CA . TRP A 1 107 ? 18.653 4.433 -11.872 1.00 74.19 107 TRP A CA 1
ATOM 920 C C . TRP A 1 107 ? 20.032 3.819 -11.650 1.00 74.19 107 TRP A C 1
ATOM 922 O O . TRP A 1 107 ? 20.344 3.281 -10.579 1.00 74.19 107 TRP A O 1
ATOM 932 N N . GLU A 1 108 ? 20.882 3.909 -12.673 1.00 61.72 108 GLU A N 1
ATOM 933 C CA . GLU A 1 108 ? 22.288 3.546 -12.549 1.00 61.72 108 GLU A CA 1
ATOM 934 C C . GLU A 1 108 ? 23.001 4.583 -11.678 1.00 61.72 108 GLU A C 1
ATOM 936 O O . GLU A 1 108 ? 22.965 5.785 -11.934 1.00 61.72 108 GLU A O 1
ATOM 941 N N . SER A 1 109 ? 23.651 4.115 -10.613 1.00 58.03 109 SER A N 1
ATOM 942 C CA . SER A 1 109 ? 24.557 4.919 -9.794 1.00 58.03 109 SER A CA 1
ATOM 943 C C . SER A 1 109 ? 25.852 5.171 -10.578 1.00 58.03 109 SER A C 1
ATOM 945 O O . SER A 1 109 ? 26.884 4.559 -10.302 1.00 58.03 109 SER A O 1
ATOM 947 N N . GLY A 1 110 ? 25.779 5.972 -11.628 1.00 53.28 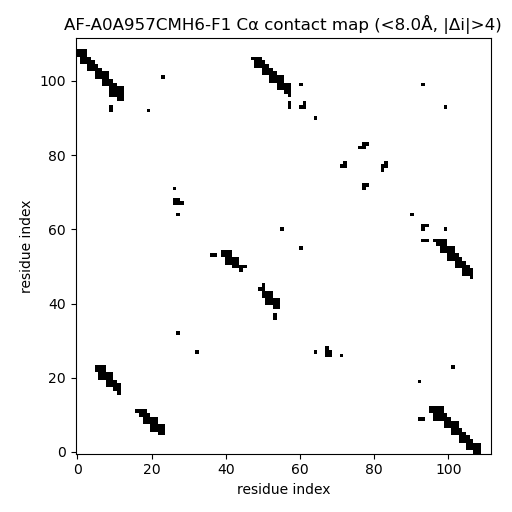110 GLY A N 1
ATOM 948 C CA . GLY A 1 110 ? 26.919 6.333 -12.453 1.00 53.28 110 GLY A CA 1
ATOM 949 C C . GLY A 1 110 ? 26.806 7.800 -12.791 1.00 53.28 110 GLY A C 1
ATOM 950 O O . GLY A 1 110 ? 26.181 8.111 -13.791 1.00 53.28 110 GLY A O 1
ATOM 951 N N . LEU A 1 111 ? 27.317 8.649 -11.897 1.00 45.12 111 LEU A N 1
ATOM 952 C CA . LEU A 1 111 ? 27.797 10.026 -12.074 1.00 45.12 111 LEU A CA 1
ATOM 953 C C . LEU A 1 111 ? 27.987 10.593 -10.652 1.00 45.12 111 LEU A C 1
ATOM 955 O O . LEU A 1 111 ? 27.134 11.321 -10.146 1.00 45.12 111 LEU A O 1
ATOM 959 N N . ASP A 1 112 ? 29.069 10.163 -9.996 1.00 46.31 112 ASP A N 1
ATOM 960 C CA . ASP A 1 112 ? 29.765 11.030 -9.035 1.00 46.31 112 ASP A CA 1
ATOM 961 C C . ASP A 1 112 ? 30.649 12.001 -9.834 1.00 46.31 112 ASP A C 1
ATOM 963 O O . ASP A 1 112 ? 31.267 11.538 -10.827 1.00 46.31 112 ASP A O 1
#